Protein AF-A0A382LDK6-F1 (afdb_monomer)

Solvent-accessible surface area (backbone atoms only — not comparable to full-atom values): 6174 Å² total; per-residue (Å²): 131,60,71,66,61,53,52,50,48,32,65,73,71,43,53,68,68,54,30,33,56,50,32,61,74,46,21,74,63,80,51,66,72,59,52,54,51,39,50,59,29,35,58,43,93,46,68,67,40,20,51,33,23,48,50,20,62,47,66,29,81,60,94,53,59,68,63,40,54,58,35,52,73,45,89,47,60,46,28,20,19,50,30,38,40,37,38,60,76,63,62,47,68,89,41,51,75,66,31,60,58,30,60,72,44,90,46,68,68,27,30,75,36,78

pLDDT: mean 97.12, std 4.39, range [59.34, 98.88]

Nearest PDB structures (foldseek):
  7p0h-assembly2_B  TM=6.302E-01  e=1.809E-03  synthetic construct
  3ltj-assembly1_A  TM=6.045E-01  e=1.554E-03  synthetic construct
  6g4j-assembly1_B  TM=6.380E-01  e=2.107E-03  synthetic construct
  8aw4-assembly1_B  TM=6.216E-01  e=3.325E-03  synthetic construct
  4jw3-assembly2_D  TM=6.944E-01  e=8.718E-03  synthetic construct

Sequence (114 aa):
MNKTVRIHQILDSGSNKDKISILESLNQSNNQETINKIISKLDDSEIQVRGEAFSSLFLNKNDISEFLIDALSSKSKNIKGFSALVLANRGDSNAISAIEL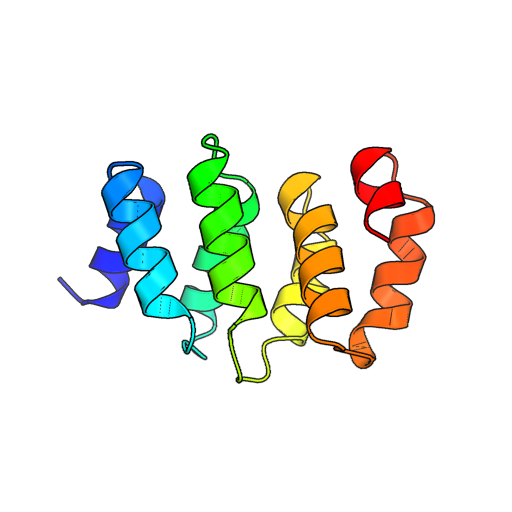LTKDSSGMVRSCA

Organism: NCBI:txid408172

Structure (mmCIF, N/CA/C/O backbone):
data_AF-A0A382LDK6-F1
#
_entry.id   AF-A0A382LDK6-F1
#
loop_
_atom_site.group_PDB
_atom_site.id
_atom_site.type_symbol
_atom_site.label_atom_id
_atom_site.label_alt_id
_atom_site.label_comp_id
_atom_site.label_asym_id
_atom_site.label_entity_id
_atom_site.label_seq_id
_atom_site.pdbx_PDB_ins_code
_atom_site.Cartn_x
_atom_site.Cartn_y
_atom_site.Cartn_z
_atom_site.occupancy
_atom_site.B_iso_or_equiv
_atom_site.auth_seq_id
_atom_site.auth_comp_id
_atom_site.auth_asym_id
_atom_site.auth_atom_id
_atom_site.pdbx_PDB_model_num
ATOM 1 N N . MET A 1 1 ? -22.741 5.679 15.350 1.00 59.34 1 MET A N 1
ATOM 2 C CA . MET A 1 1 ? -21.596 5.909 14.440 1.00 59.34 1 MET A CA 1
ATOM 3 C C . MET A 1 1 ? -21.246 4.586 13.777 1.00 59.34 1 MET A C 1
ATOM 5 O O . MET A 1 1 ? -21.127 3.603 14.500 1.00 59.34 1 MET A O 1
ATOM 9 N N . ASN A 1 2 ? -21.171 4.522 12.443 1.00 83.50 2 ASN A N 1
ATOM 10 C CA . ASN A 1 2 ? -20.842 3.274 11.740 1.00 83.50 2 ASN A CA 1
ATOM 11 C C . ASN A 1 2 ? -19.404 2.838 12.097 1.00 83.50 2 ASN A C 1
ATOM 13 O O . ASN A 1 2 ? -18.525 3.684 12.272 1.00 83.50 2 ASN A O 1
ATOM 17 N N . LYS A 1 3 ? -19.174 1.527 12.230 1.00 84.25 3 LYS A N 1
ATOM 18 C CA . LYS A 1 3 ? -17.887 0.914 12.585 1.00 84.25 3 LYS A CA 1
ATOM 19 C C . LYS A 1 3 ? -16.744 1.424 11.696 1.00 84.25 3 LYS A C 1
ATOM 21 O O . LYS A 1 3 ? -15.693 1.769 12.226 1.00 84.25 3 LYS A O 1
ATOM 26 N N .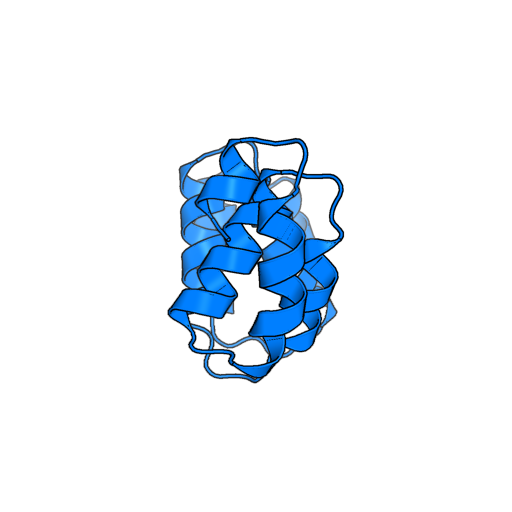 THR A 1 4 ? -16.975 1.567 10.390 1.00 86.19 4 THR A N 1
ATOM 27 C CA . THR A 1 4 ? -15.987 2.095 9.429 1.00 86.19 4 THR A CA 1
ATOM 28 C C . THR A 1 4 ? -15.583 3.537 9.738 1.00 86.19 4 THR A C 1
ATOM 30 O O . THR A 1 4 ? -14.397 3.847 9.797 1.00 86.19 4 THR A O 1
ATOM 33 N N . VAL A 1 5 ? -16.553 4.404 10.048 1.00 90.25 5 VAL A N 1
ATOM 34 C CA . VAL A 1 5 ? -16.291 5.808 10.419 1.00 90.25 5 VAL A CA 1
ATOM 35 C C . VAL A 1 5 ? -15.410 5.882 11.666 1.00 90.25 5 VAL A C 1
ATOM 37 O O . VAL A 1 5 ? -14.474 6.674 11.717 1.00 90.25 5 VAL A O 1
ATOM 40 N N . ARG A 1 6 ? -15.662 5.015 12.654 1.00 93.12 6 ARG A N 1
ATOM 41 C CA . ARG A 1 6 ? -14.838 4.940 13.868 1.00 93.12 6 ARG A CA 1
ATOM 42 C C . ARG A 1 6 ? -13.411 4.481 13.575 1.00 93.12 6 ARG A C 1
ATOM 44 O O . ARG A 1 6 ? -12.477 5.063 14.112 1.00 93.12 6 ARG A O 1
ATOM 51 N N . ILE A 1 7 ? -13.245 3.460 12.734 1.00 94.06 7 ILE A N 1
ATOM 52 C CA . ILE A 1 7 ? -11.926 2.970 12.306 1.00 94.06 7 ILE A CA 1
ATOM 53 C C . ILE A 1 7 ? -11.135 4.103 11.647 1.00 94.06 7 ILE A C 1
ATOM 55 O O . ILE A 1 7 ? -9.993 4.357 12.017 1.00 94.06 7 ILE A O 1
ATOM 59 N N . HIS A 1 8 ? -11.766 4.832 10.727 1.00 95.38 8 HIS A N 1
ATOM 60 C CA . HIS A 1 8 ? -11.128 5.929 10.006 1.00 95.38 8 HIS A CA 1
ATOM 61 C C . HIS A 1 8 ? -10.698 7.058 10.938 1.00 95.38 8 HIS A C 1
ATOM 63 O O . HIS A 1 8 ? -9.560 7.510 10.855 1.00 95.38 8 HIS A O 1
ATOM 69 N N . GLN A 1 9 ? -11.570 7.449 11.869 1.00 96.12 9 GLN A N 1
ATOM 70 C CA . GLN A 1 9 ? -11.245 8.450 12.882 1.00 96.12 9 GLN A CA 1
ATOM 71 C C . GLN A 1 9 ? -10.054 8.029 13.749 1.00 96.12 9 GLN A C 1
ATOM 73 O O . GLN A 1 9 ? -9.167 8.842 13.986 1.00 96.12 9 GLN A O 1
ATOM 78 N N . ILE A 1 10 ? -9.986 6.764 14.182 1.00 97.31 10 ILE A N 1
ATOM 79 C CA . ILE A 1 10 ? -8.840 6.273 14.962 1.00 97.31 10 ILE A CA 1
ATOM 80 C C . ILE A 1 10 ? -7.552 6.330 14.130 1.00 97.31 10 ILE A C 1
ATOM 82 O O . ILE A 1 10 ? -6.527 6.788 14.628 1.00 97.31 10 ILE A O 1
ATOM 86 N N . LEU A 1 11 ? -7.598 5.927 12.858 1.00 97.44 11 LEU A N 1
ATOM 87 C CA . LEU A 1 11 ? -6.433 5.994 11.970 1.00 97.44 11 LEU A CA 1
ATOM 88 C C . LEU A 1 11 ? -5.976 7.436 11.681 1.00 97.44 11 LEU A C 1
ATOM 90 O O . LEU A 1 11 ? -4.794 7.666 11.411 1.00 97.44 11 LEU A O 1
ATOM 94 N N . ASP A 1 12 ? -6.875 8.415 11.761 1.00 96.62 12 ASP A N 1
ATOM 95 C CA . ASP A 1 12 ? -6.549 9.827 11.554 1.00 96.62 12 ASP A CA 1
ATOM 96 C C . ASP A 1 12 ? -5.987 10.503 12.801 1.00 96.62 12 ASP A C 1
ATOM 98 O O . ASP A 1 12 ? -4.938 11.144 12.727 1.00 96.62 12 ASP A O 1
ATOM 102 N N . SER A 1 13 ? -6.661 10.352 13.940 1.00 96.12 13 SER A N 1
ATOM 103 C CA . SER A 1 13 ? -6.404 11.166 15.133 1.00 96.12 13 SER A CA 1
ATOM 104 C C . SER A 1 13 ? -6.292 10.376 16.437 1.00 96.12 13 SER A C 1
ATOM 106 O O . SER A 1 13 ? -6.106 10.977 17.495 1.00 96.12 13 SER A O 1
ATOM 108 N N . GLY A 1 14 ? -6.383 9.045 16.388 1.00 96.94 14 GLY A N 1
ATOM 109 C CA . GLY A 1 14 ? -6.139 8.187 17.545 1.00 96.94 14 GLY A CA 1
ATOM 110 C C . GLY A 1 14 ? -4.679 8.215 18.001 1.00 96.94 14 GLY A C 1
ATOM 111 O O . GLY A 1 14 ? -3.788 8.684 17.285 1.00 96.94 14 GLY A O 1
ATOM 112 N N . SER A 1 15 ? -4.420 7.680 19.196 1.00 98.31 15 SER A N 1
ATOM 113 C CA . SER A 1 15 ? -3.044 7.512 19.670 1.00 98.31 15 SER A CA 1
ATOM 114 C C . SER A 1 15 ? -2.276 6.539 18.771 1.00 98.31 15 SER A C 1
ATOM 116 O O . SER A 1 15 ? -2.873 5.690 18.110 1.00 98.31 15 SER A O 1
ATOM 118 N N . ASN A 1 16 ? -0.943 6.596 18.781 1.00 98.50 16 ASN A N 1
ATOM 119 C CA . ASN A 1 16 ? -0.117 5.663 17.999 1.00 98.50 16 ASN A CA 1
ATOM 120 C C . ASN A 1 16 ? -0.450 4.203 18.325 1.00 98.50 16 ASN A C 1
ATOM 122 O O . ASN A 1 16 ? -0.526 3.369 17.429 1.00 98.50 16 ASN A O 1
ATOM 126 N N . LYS A 1 17 ? -0.724 3.918 19.603 1.00 98.44 17 LYS A N 1
ATOM 127 C CA . LYS A 1 17 ? -1.136 2.594 20.070 1.00 98.44 17 LYS A CA 1
ATOM 128 C C . LYS A 1 17 ? -2.486 2.176 19.482 1.00 98.44 17 LYS A C 1
ATOM 130 O O . LYS A 1 17 ? -2.622 1.040 19.039 1.00 98.44 17 LYS A O 1
ATOM 135 N N . ASP A 1 18 ? -3.458 3.087 19.445 1.00 98.38 18 ASP A N 1
ATOM 136 C CA . ASP A 1 18 ? -4.774 2.800 18.864 1.00 98.38 18 ASP A CA 1
ATOM 137 C C . ASP A 1 18 ? -4.677 2.594 17.351 1.00 98.38 18 ASP A C 1
ATOM 139 O O . ASP A 1 18 ? -5.276 1.661 16.822 1.00 98.38 18 ASP A O 1
ATOM 143 N N . LYS A 1 19 ? -3.883 3.420 16.656 1.00 98.69 19 LYS A N 1
ATOM 144 C CA . LYS A 1 19 ? -3.620 3.262 15.220 1.00 98.69 19 LYS A CA 1
ATOM 145 C C . LYS A 1 19 ? -3.028 1.886 14.919 1.00 98.69 19 LYS A C 1
ATOM 147 O O . LYS A 1 19 ? -3.551 1.197 14.052 1.00 98.69 19 LYS A O 1
ATOM 152 N N . ILE A 1 20 ? -1.986 1.483 15.651 1.00 98.75 20 ILE A N 1
ATOM 153 C CA . ILE A 1 20 ? -1.327 0.175 15.496 1.00 98.75 20 ILE A CA 1
ATOM 154 C C . ILE A 1 20 ? -2.331 -0.958 15.730 1.00 98.75 20 ILE A C 1
ATOM 156 O O . ILE A 1 20 ? -2.502 -1.805 14.862 1.00 98.75 20 ILE A O 1
ATOM 160 N N . SER A 1 21 ? -3.072 -0.926 16.842 1.00 98.31 21 SER A N 1
ATOM 161 C CA . SER A 1 21 ? -4.065 -1.964 17.151 1.00 98.31 21 SER A CA 1
ATOM 162 C C . SER A 1 21 ? -5.159 -2.075 16.082 1.00 98.31 21 SER A C 1
ATOM 164 O O . SER A 1 21 ? -5.588 -3.177 15.735 1.00 98.31 21 SER A O 1
ATOM 166 N N . ILE A 1 22 ? -5.606 -0.945 15.525 1.00 98.00 22 ILE A N 1
ATOM 167 C CA . ILE A 1 22 ? -6.560 -0.957 14.417 1.00 98.00 22 ILE A CA 1
ATOM 168 C C . ILE A 1 22 ? -5.921 -1.549 13.160 1.00 98.00 22 ILE A C 1
ATOM 170 O O . ILE A 1 22 ? -6.524 -2.439 12.569 1.00 98.00 22 ILE A O 1
ATOM 174 N N . LEU A 1 23 ? -4.727 -1.110 12.760 1.00 98.56 23 LEU A N 1
ATOM 175 C CA . LEU A 1 23 ? -4.042 -1.613 11.563 1.00 98.56 23 LEU A CA 1
ATOM 176 C C . LEU A 1 23 ? -3.810 -3.129 11.619 1.00 98.56 23 LEU A C 1
ATOM 178 O O . LEU A 1 23 ? -4.110 -3.816 10.638 1.00 98.56 23 LEU A O 1
ATOM 182 N N . GLU A 1 24 ? -3.386 -3.648 12.772 1.00 97.88 24 GLU A N 1
ATOM 183 C CA . GLU A 1 24 ? -3.203 -5.083 13.019 1.00 97.88 24 GLU A CA 1
ATOM 184 C C . GLU A 1 24 ? -4.502 -5.860 12.735 1.00 97.88 24 GLU A C 1
ATOM 186 O O . GLU A 1 24 ? -4.497 -6.880 12.043 1.00 97.88 24 GLU A O 1
ATOM 191 N N . SER A 1 25 ? -5.647 -5.333 13.186 1.00 97.12 25 SER A N 1
ATOM 192 C CA . SER A 1 25 ? -6.963 -5.964 13.006 1.00 97.12 25 SER A CA 1
ATOM 193 C C . SER A 1 25 ? -7.510 -5.922 11.571 1.00 97.12 25 SER A C 1
ATOM 195 O O . SER A 1 25 ? -8.448 -6.653 11.249 1.00 97.12 25 SER A O 1
ATOM 197 N N . LEU A 1 26 ? -6.956 -5.066 10.705 1.00 96.69 26 LEU A N 1
ATOM 198 C CA . LEU A 1 26 ? -7.445 -4.848 9.338 1.00 96.69 26 LEU A CA 1
ATOM 199 C C . LEU A 1 26 ? -6.699 -5.670 8.281 1.00 96.69 26 LEU A C 1
ATOM 201 O O . LEU A 1 26 ? -6.988 -5.526 7.091 1.00 96.69 26 LEU A O 1
ATOM 205 N N . ASN A 1 27 ? -5.793 -6.558 8.697 1.00 95.25 27 ASN A N 1
ATOM 206 C CA . ASN A 1 27 ? -4.919 -7.287 7.782 1.00 95.25 27 ASN A CA 1
ATOM 207 C C . ASN A 1 27 ? -5.654 -8.221 6.803 1.00 95.25 27 ASN A C 1
ATOM 209 O O . ASN A 1 27 ? -5.042 -8.640 5.842 1.00 95.25 27 ASN A O 1
ATOM 213 N N . GLN A 1 28 ? -6.948 -8.521 6.974 1.00 96.81 28 GLN A N 1
ATOM 214 C CA . GLN A 1 28 ? -7.751 -9.276 5.990 1.00 96.81 28 GLN A CA 1
ATOM 215 C C . GLN A 1 28 ? -8.874 -8.452 5.341 1.00 96.81 28 GLN A C 1
ATOM 217 O O . GLN A 1 28 ? -9.806 -9.018 4.770 1.00 96.81 28 GLN A O 1
ATOM 222 N N . SER A 1 29 ? -8.832 -7.120 5.428 1.00 94.75 29 SER A N 1
ATOM 223 C CA . SER A 1 29 ? -9.829 -6.285 4.751 1.00 94.75 29 SER A CA 1
ATOM 224 C C . SER A 1 29 ? -9.723 -6.424 3.229 1.00 94.75 29 SER A C 1
ATOM 226 O O . SER A 1 29 ? -8.626 -6.467 2.685 1.00 94.75 29 SER A O 1
ATOM 228 N N . ASN A 1 30 ? -10.856 -6.440 2.533 1.00 92.94 30 ASN A N 1
ATOM 229 C CA . ASN A 1 30 ? -10.939 -6.283 1.075 1.00 92.94 30 ASN A CA 1
ATOM 230 C C . ASN A 1 30 ? -11.750 -5.037 0.677 1.00 92.94 30 ASN A C 1
ATOM 232 O O . ASN A 1 30 ? -12.030 -4.806 -0.496 1.00 92.94 30 ASN A O 1
ATOM 236 N N . ASN A 1 31 ? -12.167 -4.236 1.660 1.00 94.56 31 ASN A N 1
ATOM 237 C CA . ASN A 1 31 ? -12.934 -3.029 1.414 1.00 94.56 31 ASN A CA 1
ATOM 238 C C . ASN A 1 31 ? -12.004 -1.923 0.904 1.00 94.56 31 ASN A C 1
ATOM 240 O O . ASN A 1 31 ? -11.077 -1.525 1.609 1.00 94.56 31 ASN A O 1
ATOM 244 N N . GLN A 1 32 ? -12.304 -1.391 -0.281 1.00 94.44 32 GLN A N 1
ATOM 245 C CA . GLN A 1 32 ? -11.451 -0.418 -0.963 1.00 94.44 32 GLN A CA 1
ATOM 246 C C . GLN A 1 32 ? -11.142 0.826 -0.119 1.00 94.44 32 GLN A C 1
ATOM 248 O O . GLN A 1 32 ? -9.999 1.261 -0.003 1.00 94.44 32 GLN A O 1
ATOM 253 N N . GLU A 1 33 ? -12.160 1.390 0.530 1.00 95.81 33 GLU A N 1
ATOM 254 C CA . GLU A 1 33 ? -11.994 2.561 1.392 1.00 95.81 33 GLU A CA 1
ATOM 255 C C . GLU A 1 33 ? -11.054 2.261 2.578 1.00 95.81 33 GLU A C 1
ATOM 257 O O . GLU A 1 33 ? -10.180 3.066 2.906 1.00 95.81 33 GLU A O 1
ATOM 262 N N . THR A 1 34 ? -11.172 1.070 3.166 1.00 96.44 34 THR A N 1
ATOM 263 C CA . THR A 1 34 ? -10.302 0.613 4.255 1.00 96.44 34 THR A CA 1
ATOM 264 C C . THR A 1 34 ? -8.870 0.378 3.774 1.00 96.44 34 THR A C 1
ATOM 266 O O . THR A 1 34 ? -7.938 0.814 4.444 1.00 96.44 34 THR A O 1
ATOM 269 N N . ILE A 1 35 ? -8.671 -0.263 2.616 1.00 98.31 35 ILE A N 1
ATOM 270 C CA . ILE A 1 35 ? -7.329 -0.482 2.053 1.00 98.31 35 ILE A CA 1
ATOM 271 C C . ILE A 1 35 ? -6.638 0.850 1.769 1.00 98.31 35 ILE A C 1
ATOM 273 O O . ILE A 1 35 ? -5.521 1.065 2.235 1.00 98.31 35 ILE A O 1
ATOM 277 N N . ASN A 1 36 ? -7.326 1.792 1.121 1.00 97.94 36 ASN A N 1
ATOM 278 C CA . ASN A 1 36 ? -6.793 3.135 0.887 1.00 97.94 36 ASN A CA 1
ATOM 279 C C . ASN A 1 36 ? -6.438 3.851 2.193 1.00 97.94 36 ASN A C 1
ATOM 281 O O . ASN A 1 36 ? -5.444 4.581 2.267 1.00 97.94 36 ASN A O 1
ATOM 285 N N . LYS A 1 37 ? -7.210 3.615 3.260 1.00 98.12 37 LYS A N 1
ATOM 286 C CA . LYS A 1 37 ? -6.894 4.160 4.576 1.00 98.12 37 LYS A CA 1
AT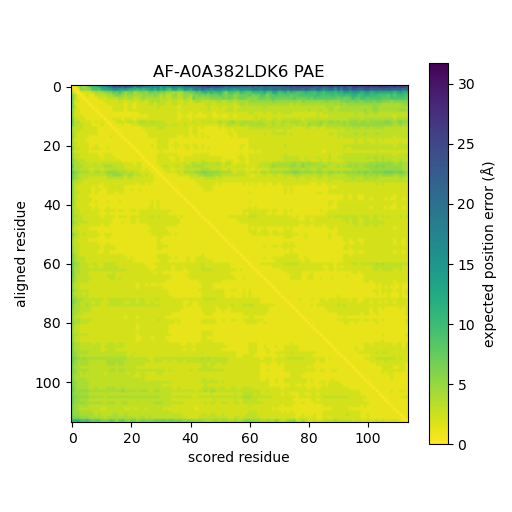OM 287 C C . LYS A 1 37 ? -5.620 3.555 5.158 1.00 98.12 37 LYS A C 1
ATOM 289 O O . LYS A 1 37 ? -4.788 4.315 5.648 1.00 98.12 37 LYS A O 1
ATOM 294 N N . ILE A 1 38 ? -5.425 2.241 5.059 1.00 98.69 38 ILE A N 1
ATOM 295 C CA . ILE A 1 38 ? -4.181 1.573 5.475 1.00 98.69 38 ILE A CA 1
ATOM 296 C C . ILE A 1 38 ? -2.995 2.102 4.650 1.00 98.69 38 ILE A C 1
ATOM 298 O O . ILE A 1 38 ? -1.987 2.499 5.228 1.00 98.69 38 ILE A O 1
ATOM 302 N N . ILE A 1 39 ? -3.139 2.221 3.325 1.00 98.81 39 ILE A N 1
ATOM 303 C CA . ILE A 1 39 ? -2.113 2.789 2.430 1.00 98.81 39 ILE A CA 1
ATOM 304 C C . ILE A 1 39 ? -1.727 4.207 2.868 1.00 98.81 39 ILE A C 1
ATOM 306 O O . ILE A 1 39 ? -0.543 4.532 2.933 1.00 98.81 39 ILE A O 1
ATOM 310 N N . SER A 1 40 ? -2.692 5.047 3.258 1.00 98.56 40 SER A N 1
ATOM 311 C CA . SER A 1 40 ? -2.394 6.401 3.753 1.00 98.56 40 SER A CA 1
ATOM 312 C C . SER A 1 40 ? -1.515 6.412 5.013 1.00 98.56 40 SER A C 1
ATOM 314 O O . SER A 1 40 ? -0.782 7.370 5.252 1.00 98.56 40 SER A O 1
ATOM 316 N N . LYS A 1 41 ? -1.554 5.344 5.822 1.00 98.75 41 LYS A N 1
ATOM 317 C CA . LYS A 1 41 ? -0.743 5.201 7.040 1.00 98.75 41 LYS A CA 1
ATOM 318 C C . LYS A 1 41 ? 0.699 4.786 6.765 1.00 98.75 41 LYS A C 1
ATOM 320 O O . LYS A 1 41 ? 1.529 4.924 7.659 1.00 98.75 41 LYS A O 1
ATOM 325 N N . LEU A 1 42 ? 1.040 4.416 5.528 1.00 98.81 42 LEU A N 1
ATOM 326 C CA . LEU A 1 42 ? 2.437 4.302 5.096 1.00 98.81 42 LEU A CA 1
ATOM 327 C C . LEU A 1 42 ? 3.180 5.647 5.164 1.00 98.81 42 LEU A C 1
ATOM 329 O O . LEU A 1 42 ? 4.407 5.648 5.163 1.00 98.81 42 LEU A O 1
ATOM 333 N N . ASP A 1 43 ? 2.468 6.777 5.262 1.00 98.69 43 ASP A N 1
ATOM 334 C CA . ASP A 1 43 ? 3.040 8.117 5.470 1.00 98.69 43 ASP A CA 1
ATOM 335 C C . ASP A 1 43 ? 2.725 8.722 6.840 1.00 98.69 43 ASP A C 1
ATOM 337 O O . ASP A 1 43 ? 2.816 9.935 7.026 1.00 98.69 43 ASP A O 1
ATOM 341 N N . ASP A 1 44 ? 2.314 7.906 7.813 1.00 98.75 44 ASP A N 1
ATOM 342 C CA . ASP A 1 44 ? 2.094 8.415 9.164 1.00 98.75 44 ASP A CA 1
ATOM 343 C C . ASP A 1 44 ? 3.409 8.972 9.743 1.00 98.75 44 ASP A C 1
ATOM 345 O O . ASP A 1 44 ? 4.500 8.474 9.435 1.00 98.75 44 ASP A O 1
ATOM 349 N N . SER A 1 45 ? 3.331 10.014 10.578 1.00 97.75 45 SER A N 1
ATOM 350 C CA . SER A 1 45 ? 4.520 10.650 11.164 1.00 97.75 45 SER A CA 1
ATOM 351 C C . SER A 1 45 ? 5.338 9.660 11.994 1.00 97.75 45 SER A C 1
ATOM 353 O O . SER A 1 45 ? 6.567 9.745 12.048 1.00 97.75 45 SER A O 1
ATOM 355 N N . GLU A 1 46 ? 4.669 8.660 12.561 1.00 98.50 46 GLU A N 1
ATOM 356 C CA . GLU A 1 46 ? 5.254 7.706 13.487 1.00 98.50 46 GLU A CA 1
ATOM 357 C C . GLU A 1 46 ? 5.731 6.439 12.794 1.00 98.50 46 GLU A C 1
ATOM 359 O O . GLU A 1 46 ? 4.973 5.725 12.137 1.00 98.50 46 GLU A O 1
ATOM 364 N N . ILE A 1 47 ? 7.015 6.123 12.976 1.00 98.25 47 ILE A N 1
ATOM 365 C CA . ILE A 1 47 ? 7.663 5.007 12.277 1.00 98.25 47 ILE A CA 1
ATOM 366 C C . ILE A 1 47 ? 7.016 3.654 12.579 1.00 98.25 47 ILE A C 1
ATOM 368 O O . ILE A 1 47 ? 6.897 2.824 11.683 1.00 98.25 47 ILE A O 1
ATOM 372 N N . GLN A 1 48 ? 6.547 3.457 13.813 1.00 98.50 48 GLN A N 1
ATOM 373 C CA . GLN A 1 48 ? 5.860 2.230 14.219 1.00 98.50 48 GLN A CA 1
ATOM 374 C C . GLN A 1 48 ? 4.503 2.084 13.522 1.00 98.50 48 GLN A C 1
ATOM 376 O O . GLN A 1 48 ? 4.148 0.986 13.109 1.00 98.50 48 GLN A O 1
ATOM 381 N N . VAL A 1 49 ? 3.776 3.189 13.318 1.00 98.88 49 VAL A N 1
ATOM 382 C CA . VAL A 1 49 ? 2.494 3.177 12.597 1.00 98.88 49 VAL A CA 1
ATOM 383 C C . VAL A 1 49 ? 2.717 2.851 11.120 1.00 98.88 49 VAL A C 1
ATOM 385 O O . VAL A 1 49 ? 1.977 2.046 10.559 1.00 98.88 49 VAL A O 1
ATOM 388 N N . ARG A 1 50 ? 3.770 3.404 10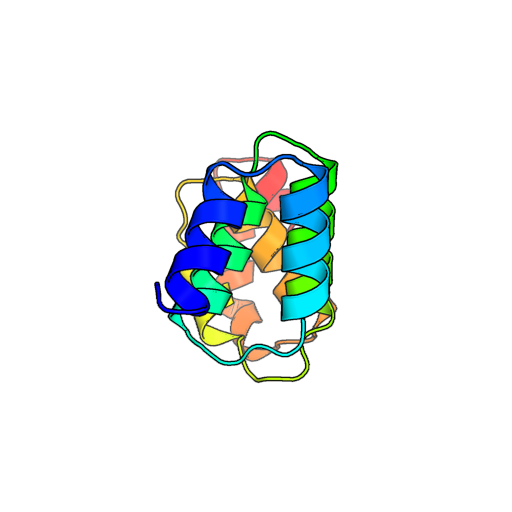.501 1.00 98.81 50 ARG A N 1
ATOM 389 C CA . ARG A 1 50 ? 4.150 3.044 9.124 1.00 98.81 50 ARG A CA 1
ATOM 390 C C . ARG A 1 50 ? 4.490 1.559 8.996 1.00 98.81 50 ARG A C 1
ATOM 392 O O . ARG A 1 50 ? 4.049 0.917 8.048 1.00 98.81 50 ARG A O 1
ATOM 399 N N . GLY A 1 51 ? 5.253 1.025 9.953 1.00 98.75 51 GLY A N 1
ATOM 400 C CA . GLY A 1 51 ? 5.605 -0.395 10.005 1.00 98.7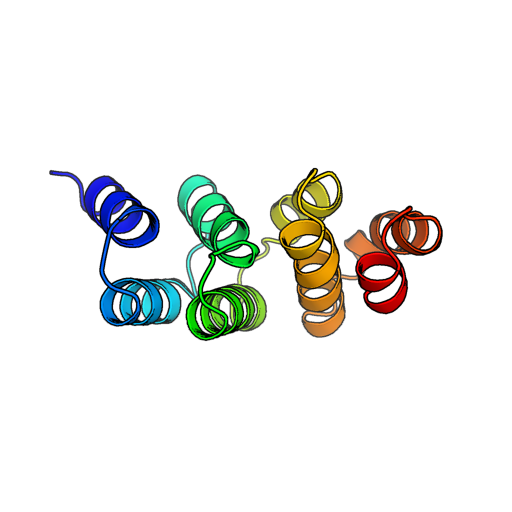5 51 GLY A CA 1
ATOM 401 C C . GLY A 1 51 ? 4.376 -1.294 10.113 1.00 98.75 51 GLY A C 1
ATOM 402 O O . GLY A 1 51 ? 4.261 -2.259 9.365 1.00 98.75 51 GLY A O 1
ATOM 403 N N . GLU A 1 52 ? 3.416 -0.940 10.967 1.00 98.81 52 GLU A N 1
ATOM 404 C CA . GLU A 1 52 ? 2.182 -1.717 11.099 1.00 98.81 52 GLU A CA 1
ATOM 405 C C . GLU A 1 52 ? 1.291 -1.616 9.852 1.00 98.81 52 GLU A C 1
ATOM 407 O O . GLU A 1 52 ? 0.705 -2.606 9.420 1.00 98.81 52 GLU A O 1
ATOM 412 N N . ALA A 1 53 ? 1.225 -0.444 9.213 1.00 98.88 53 ALA A N 1
ATOM 413 C CA . ALA A 1 53 ? 0.505 -0.285 7.952 1.00 98.88 53 ALA A CA 1
ATOM 414 C C . ALA A 1 53 ? 1.101 -1.172 6.849 1.00 98.88 53 ALA A C 1
ATOM 416 O O . ALA A 1 53 ? 0.360 -1.840 6.127 1.00 98.88 53 ALA A O 1
ATOM 417 N N . PHE A 1 54 ? 2.434 -1.234 6.765 1.00 98.88 54 PHE A N 1
ATOM 418 C CA . PHE A 1 54 ? 3.136 -2.155 5.875 1.00 98.88 54 PHE A CA 1
ATOM 419 C C . PHE A 1 54 ? 2.782 -3.614 6.190 1.00 98.88 54 PHE A C 1
ATOM 421 O O . PHE A 1 54 ? 2.360 -4.340 5.291 1.00 98.88 54 PHE A O 1
ATOM 428 N N . SER A 1 55 ? 2.901 -4.033 7.455 1.00 98.75 55 SER A N 1
ATOM 429 C CA . SER A 1 55 ? 2.580 -5.398 7.895 1.00 98.75 55 SER A CA 1
ATOM 430 C C . SER A 1 55 ? 1.143 -5.786 7.553 1.00 98.75 55 SER A C 1
ATOM 432 O O . SER A 1 55 ? 0.911 -6.866 7.015 1.00 98.75 55 SER A O 1
ATOM 434 N N . SER A 1 56 ? 0.184 -4.889 7.793 1.00 98.69 56 SER A N 1
ATOM 435 C CA . SER A 1 56 ? -1.233 -5.110 7.495 1.00 98.69 56 SER A CA 1
ATOM 436 C C . SER A 1 56 ? -1.476 -5.366 6.002 1.00 98.69 56 SER A C 1
ATOM 438 O O . SER A 1 56 ? -2.175 -6.315 5.649 1.00 98.69 56 SER A O 1
ATOM 440 N N . LEU A 1 57 ? -0.847 -4.588 5.110 1.00 98.81 57 LEU A N 1
ATOM 441 C CA . LEU A 1 57 ? -0.956 -4.775 3.653 1.00 98.81 57 LEU A CA 1
ATOM 442 C C . LEU A 1 57 ? -0.213 -6.027 3.162 1.00 98.81 57 LEU A C 1
ATOM 444 O O . LEU A 1 57 ? -0.711 -6.753 2.300 1.00 98.81 57 LEU A O 1
ATOM 448 N N . PHE A 1 58 ? 0.971 -6.301 3.709 1.00 98.75 58 PHE A N 1
ATOM 449 C CA . PHE A 1 58 ? 1.778 -7.469 3.353 1.00 98.75 58 PHE A CA 1
ATOM 450 C C . PHE A 1 58 ? 1.100 -8.789 3.755 1.00 98.75 58 PHE A C 1
ATOM 452 O O . PHE A 1 58 ? 1.070 -9.741 2.975 1.00 98.75 58 PHE A O 1
ATOM 459 N N . LEU A 1 59 ? 0.518 -8.848 4.955 1.00 98.44 59 LEU A N 1
ATOM 460 C CA . LEU A 1 59 ? -0.147 -10.046 5.478 1.00 98.44 59 LEU A CA 1
ATOM 461 C C . LEU A 1 59 ? -1.533 -10.292 4.863 1.00 98.44 59 LEU A C 1
ATOM 463 O O . LEU A 1 59 ? -2.084 -11.388 5.018 1.00 98.44 59 LEU A O 1
ATOM 467 N N . ASN A 1 60 ? -2.084 -9.312 4.147 1.00 98.50 60 ASN A N 1
ATOM 468 C CA . ASN A 1 60 ? -3.387 -9.420 3.510 1.00 98.50 60 ASN A CA 1
ATOM 469 C C . ASN A 1 60 ? -3.410 -10.493 2.424 1.00 98.50 60 ASN A C 1
ATOM 471 O O . ASN A 1 60 ? -2.549 -10.523 1.554 1.00 98.50 60 ASN A O 1
ATOM 475 N N . LYS A 1 61 ? -4.374 -11.415 2.473 1.00 97.38 61 LYS A N 1
ATOM 47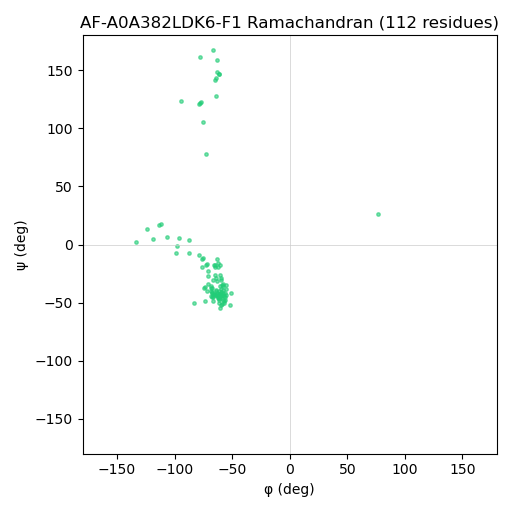6 C CA . LYS A 1 61 ? -4.466 -12.515 1.499 1.00 97.38 61 LYS A CA 1
ATOM 477 C C . LYS A 1 61 ? -5.464 -12.256 0.375 1.00 97.38 61 LYS A C 1
ATOM 479 O O . LYS A 1 61 ? -5.585 -13.088 -0.517 1.00 97.38 61 LYS A O 1
ATOM 484 N N . ASN A 1 62 ? -6.146 -11.114 0.395 1.00 98.19 62 ASN A N 1
ATOM 485 C CA . ASN A 1 62 ? -7.004 -10.685 -0.701 1.00 98.19 62 ASN A CA 1
ATOM 486 C C . ASN A 1 62 ? -6.173 -10.115 -1.859 1.00 98.19 62 ASN A C 1
ATOM 488 O O . ASN A 1 62 ? -5.021 -9.696 -1.676 1.00 98.19 62 ASN A O 1
ATOM 492 N N . ASP A 1 63 ? -6.793 -10.053 -3.036 1.00 97.25 63 ASP A N 1
ATOM 493 C CA . ASP A 1 63 ? -6.268 -9.275 -4.151 1.00 97.25 63 ASP A CA 1
ATOM 494 C C . ASP A 1 63 ? -6.522 -7.786 -3.896 1.00 97.25 63 ASP A C 1
ATOM 496 O O . ASP A 1 63 ? -7.652 -7.301 -3.945 1.00 97.25 63 ASP A O 1
ATOM 500 N N . ILE A 1 64 ? -5.448 -7.089 -3.538 1.00 98.31 64 ILE A N 1
ATOM 501 C CA . ILE A 1 64 ? -5.408 -5.640 -3.306 1.00 98.31 64 ILE A CA 1
ATOM 502 C C . ILE A 1 64 ? -4.351 -4.976 -4.198 1.00 98.31 64 ILE A C 1
ATOM 504 O O . ILE A 1 64 ? -3.956 -3.835 -3.953 1.00 98.31 64 ILE A O 1
ATOM 508 N N . SER A 1 65 ? -3.853 -5.714 -5.195 1.00 98.38 65 SER A N 1
ATOM 509 C CA . SER A 1 65 ? -2.703 -5.322 -6.009 1.00 98.38 65 SER A CA 1
ATOM 510 C C . SER A 1 65 ? -2.980 -4.041 -6.801 1.00 98.38 65 SER A C 1
ATOM 512 O O . SER A 1 65 ? -2.150 -3.137 -6.792 1.00 98.38 65 SER A O 1
ATOM 514 N N . GLU A 1 66 ? -4.175 -3.895 -7.382 1.00 98.31 66 GLU A N 1
ATOM 515 C CA . GLU A 1 66 ? -4.580 -2.682 -8.111 1.00 98.31 66 GLU A CA 1
ATOM 516 C C . GLU A 1 66 ? -4.511 -1.423 -7.233 1.00 98.31 66 GLU A C 1
ATOM 518 O O . GLU A 1 66 ? -3.976 -0.397 -7.647 1.00 98.31 66 GLU A O 1
ATOM 523 N N . PHE A 1 67 ? -4.948 -1.513 -5.976 1.00 98.44 67 PHE A N 1
ATOM 524 C CA . PHE A 1 67 ? -4.941 -0.377 -5.048 1.00 98.44 67 PHE A CA 1
ATOM 525 C C . PHE A 1 67 ? -3.520 0.046 -4.662 1.00 98.44 67 PHE A C 1
ATOM 527 O O . PHE A 1 67 ? -3.227 1.231 -4.495 1.00 98.44 67 PHE A O 1
ATOM 534 N N . LEU A 1 68 ? -2.618 -0.927 -4.535 1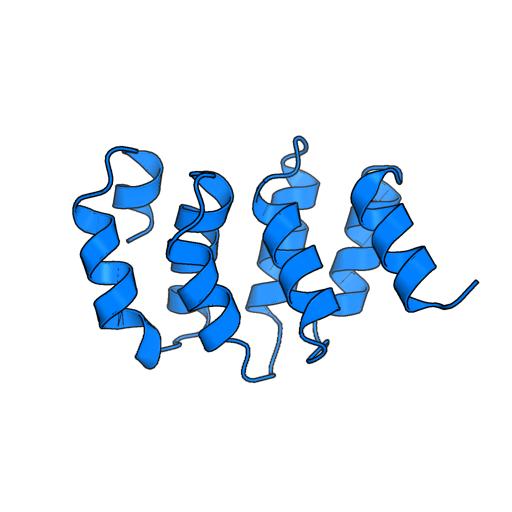.00 98.69 68 LEU A N 1
ATOM 535 C CA . LEU A 1 68 ? -1.203 -0.683 -4.277 1.00 98.69 68 LEU A CA 1
ATOM 536 C C . LEU A 1 68 ? -0.483 -0.138 -5.520 1.00 98.69 68 LEU A C 1
ATOM 538 O O . LEU A 1 68 ? 0.383 0.725 -5.378 1.00 98.69 68 LEU A O 1
ATOM 542 N N . ILE A 1 69 ? -0.847 -0.597 -6.723 1.00 98.81 69 ILE A N 1
ATOM 543 C CA . ILE A 1 69 ? -0.334 -0.072 -7.998 1.00 98.81 69 ILE A CA 1
ATOM 544 C C . ILE A 1 69 ? -0.734 1.398 -8.157 1.00 98.81 69 ILE A C 1
ATOM 546 O O . ILE A 1 69 ? 0.122 2.237 -8.445 1.00 98.81 69 ILE A O 1
ATOM 550 N N . ASP A 1 70 ? -1.992 1.742 -7.879 1.00 98.56 70 ASP A N 1
ATOM 551 C CA . ASP A 1 70 ? -2.462 3.131 -7.886 1.00 98.56 70 ASP A CA 1
ATOM 552 C C . ASP A 1 70 ? -1.656 4.004 -6.908 1.00 98.56 70 ASP A C 1
ATOM 554 O O . ASP A 1 70 ? -1.271 5.140 -7.219 1.00 98.56 70 ASP A O 1
ATOM 558 N N . ALA A 1 71 ? -1.317 3.458 -5.736 1.00 98.62 71 ALA A N 1
ATOM 559 C CA . ALA A 1 71 ? -0.530 4.149 -4.718 1.00 98.62 71 ALA A CA 1
ATOM 560 C C . ALA A 1 71 ? 0.911 4.481 -5.162 1.00 98.62 71 ALA A C 1
ATOM 562 O O . ALA A 1 71 ? 1.515 5.414 -4.616 1.00 98.62 71 ALA A O 1
ATOM 563 N N . LEU A 1 72 ? 1.451 3.813 -6.191 1.00 98.69 72 LEU A N 1
ATOM 564 C CA . LEU A 1 72 ? 2.759 4.142 -6.778 1.00 98.69 72 LEU A CA 1
ATOM 565 C C . LEU A 1 72 ? 2.769 5.520 -7.459 1.00 98.69 72 LEU A C 1
ATOM 567 O O . LEU A 1 72 ? 3.830 6.116 -7.636 1.00 98.69 72 LEU A O 1
ATOM 571 N N . SER A 1 73 ? 1.599 6.083 -7.770 1.00 97.81 73 SER A N 1
ATOM 572 C CA . SER A 1 73 ? 1.465 7.450 -8.295 1.00 97.81 73 SER A CA 1
ATOM 573 C C . SER A 1 73 ? 1.366 8.524 -7.200 1.00 97.81 73 SER A C 1
ATOM 575 O O . SER A 1 73 ? 1.197 9.709 -7.496 1.00 97.81 73 SER A O 1
ATOM 577 N N . SER A 1 74 ? 1.483 8.145 -5.921 1.00 98.31 74 SER A N 1
ATOM 578 C CA . SER A 1 74 ? 1.394 9.081 -4.798 1.00 98.31 74 SER A CA 1
ATOM 579 C C . SER A 1 74 ? 2.489 10.153 -4.828 1.00 98.31 74 SER A C 1
ATOM 581 O O . SER A 1 74 ? 3.640 9.912 -5.202 1.00 98.31 74 SER A O 1
ATOM 583 N N . LYS A 1 75 ? 2.153 11.356 -4.347 1.00 97.69 75 LYS A N 1
ATOM 584 C CA . LYS A 1 75 ? 3.139 12.421 -4.094 1.00 97.69 75 LYS A CA 1
ATOM 585 C C . LYS A 1 75 ? 4.031 12.111 -2.890 1.00 97.69 75 LYS A C 1
ATOM 587 O O . LYS A 1 75 ? 5.128 12.656 -2.790 1.00 97.69 75 LYS A O 1
ATOM 592 N N . SER A 1 76 ? 3.571 11.257 -1.977 1.00 98.56 76 SER A N 1
ATOM 593 C CA . SER A 1 76 ? 4.362 10.841 -0.826 1.00 98.56 76 SER A CA 1
ATOM 594 C C . SER A 1 76 ? 5.389 9.793 -1.236 1.00 98.56 76 SER A C 1
ATOM 596 O O . SER A 1 76 ? 5.041 8.708 -1.705 1.00 98.56 76 SER A O 1
ATOM 598 N N . LYS A 1 77 ? 6.670 10.095 -0.994 1.00 98.56 77 LYS A N 1
ATOM 599 C CA . LYS A 1 77 ? 7.767 9.140 -1.203 1.00 98.56 77 LYS A CA 1
ATOM 600 C C . LYS A 1 77 ? 7.614 7.876 -0.350 1.00 98.56 77 LYS A C 1
ATOM 602 O O . LYS A 1 77 ? 8.038 6.815 -0.791 1.00 98.56 77 LYS A O 1
ATOM 607 N N . ASN A 1 78 ? 7.005 7.989 0.835 1.00 98.62 78 ASN A N 1
ATOM 608 C CA . ASN A 1 78 ? 6.803 6.853 1.728 1.00 98.62 78 ASN A CA 1
ATOM 609 C C . ASN A 1 78 ? 5.698 5.943 1.189 1.00 98.62 78 ASN A C 1
ATOM 611 O O . ASN A 1 78 ? 5.932 4.749 1.049 1.00 98.62 78 ASN A O 1
ATOM 615 N N . ILE A 1 79 ? 4.541 6.501 0.800 1.00 98.88 79 ILE A N 1
ATOM 616 C CA . ILE A 1 79 ? 3.459 5.711 0.182 1.00 98.88 79 ILE A CA 1
ATOM 617 C C . ILE A 1 79 ? 3.976 5.005 -1.067 1.00 98.88 79 ILE A C 1
ATOM 619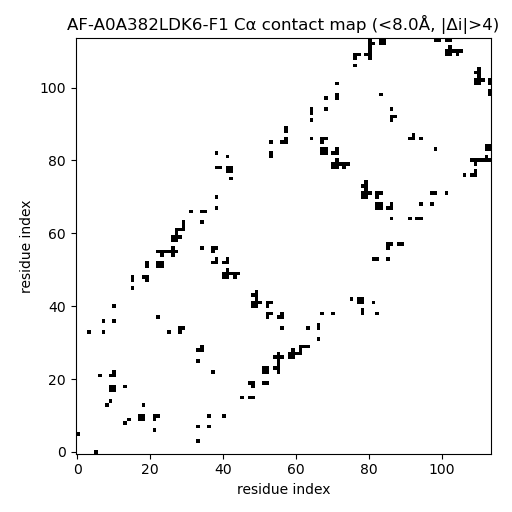 O O . ILE A 1 79 ? 3.802 3.798 -1.195 1.00 98.88 79 ILE A O 1
ATOM 623 N N . LYS A 1 80 ? 4.654 5.737 -1.953 1.00 98.50 80 LYS A N 1
ATOM 624 C CA . LYS A 1 80 ? 5.186 5.198 -3.205 1.00 98.50 80 LYS A CA 1
ATOM 625 C C . LYS A 1 80 ? 6.203 4.074 -2.969 1.00 98.50 80 LYS A C 1
ATOM 627 O O . LYS A 1 80 ? 6.022 2.974 -3.477 1.00 98.50 80 LYS A O 1
ATOM 632 N N . GLY A 1 81 ? 7.244 4.335 -2.175 1.00 98.69 81 GLY A N 1
ATOM 633 C CA . GLY A 1 81 ? 8.310 3.362 -1.918 1.00 98.69 81 GLY A CA 1
ATOM 634 C C . GLY A 1 81 ? 7.826 2.141 -1.136 1.00 98.69 81 GLY A C 1
ATOM 635 O O . GLY A 1 81 ? 8.109 1.010 -1.517 1.00 98.69 81 GLY A O 1
ATOM 636 N N . PHE A 1 82 ? 7.038 2.338 -0.077 1.00 98.81 82 PHE A N 1
ATOM 637 C CA . PHE A 1 82 ? 6.537 1.212 0.707 1.00 98.81 82 PHE A CA 1
ATOM 638 C C . PHE A 1 82 ? 5.475 0.402 -0.034 1.00 98.81 82 PHE A C 1
ATOM 640 O O . PHE A 1 82 ? 5.481 -0.813 0.108 1.00 98.81 82 PHE A O 1
ATOM 647 N N . SER A 1 83 ? 4.630 1.012 -0.871 1.00 98.81 83 SER A N 1
ATOM 648 C CA . SER A 1 83 ? 3.695 0.242 -1.708 1.00 98.81 83 SER A CA 1
ATOM 649 C C . SER A 1 83 ? 4.441 -0.633 -2.720 1.00 98.81 83 SER A C 1
ATOM 651 O O . SER A 1 83 ? 4.076 -1.793 -2.885 1.00 98.81 83 SER A O 1
ATOM 653 N N . ALA A 1 84 ? 5.535 -0.134 -3.314 1.00 98.81 84 ALA A N 1
ATOM 654 C CA . ALA A 1 84 ? 6.402 -0.938 -4.182 1.00 98.81 84 ALA A CA 1
ATOM 655 C C . ALA A 1 84 ? 6.996 -2.144 -3.436 1.00 98.81 84 ALA A C 1
ATOM 657 O O . ALA A 1 84 ? 6.903 -3.276 -3.908 1.00 98.81 84 ALA A O 1
ATOM 658 N N . LEU A 1 85 ? 7.512 -1.928 -2.220 1.00 98.75 85 LEU A N 1
ATOM 659 C CA . LEU A 1 85 ? 8.017 -3.017 -1.382 1.00 98.75 85 LEU A CA 1
ATOM 660 C C . LEU A 1 85 ? 6.918 -4.007 -0.980 1.00 98.75 85 LEU A C 1
ATOM 662 O O . LEU A 1 85 ? 7.174 -5.208 -0.958 1.00 98.75 85 LEU A O 1
ATOM 666 N N . VAL A 1 86 ? 5.709 -3.544 -0.653 1.00 98.81 86 VAL A N 1
ATOM 667 C CA . VAL A 1 86 ? 4.581 -4.431 -0.332 1.00 98.81 86 VAL A CA 1
ATOM 668 C C . VAL A 1 86 ? 4.253 -5.315 -1.537 1.00 98.81 86 VAL A C 1
ATOM 670 O O . VAL A 1 86 ? 4.200 -6.531 -1.380 1.00 98.81 86 VAL A O 1
ATOM 673 N N . LEU A 1 87 ? 4.096 -4.731 -2.730 1.00 98.81 87 LEU A N 1
ATOM 674 C CA . LEU A 1 87 ? 3.830 -5.461 -3.977 1.00 98.81 87 LEU A CA 1
ATOM 675 C C . LEU A 1 87 ? 4.910 -6.517 -4.257 1.00 98.81 87 LEU A C 1
ATOM 677 O O . LEU A 1 87 ? 4.594 -7.682 -4.501 1.00 98.81 87 LEU A O 1
ATOM 681 N N . ALA A 1 88 ? 6.186 -6.136 -4.138 1.00 98.31 88 ALA A N 1
ATOM 682 C CA . ALA A 1 88 ? 7.313 -7.044 -4.336 1.00 98.31 88 ALA A CA 1
ATOM 683 C C . ALA A 1 88 ? 7.312 -8.207 -3.327 1.00 98.31 88 ALA A C 1
ATOM 685 O O . ALA A 1 88 ? 7.461 -9.363 -3.716 1.00 98.31 88 ALA A O 1
ATOM 686 N N . ASN A 1 89 ? 7.089 -7.927 -2.037 1.00 98.19 89 ASN A N 1
ATOM 687 C CA . ASN A 1 89 ? 7.073 -8.956 -0.991 1.00 98.19 89 ASN A CA 1
ATOM 688 C C . ASN A 1 89 ? 5.841 -9.871 -1.063 1.00 98.19 89 ASN A C 1
ATOM 690 O O . ASN A 1 89 ? 5.908 -11.024 -0.642 1.00 98.19 89 ASN A O 1
ATOM 694 N N . ARG A 1 90 ? 4.719 -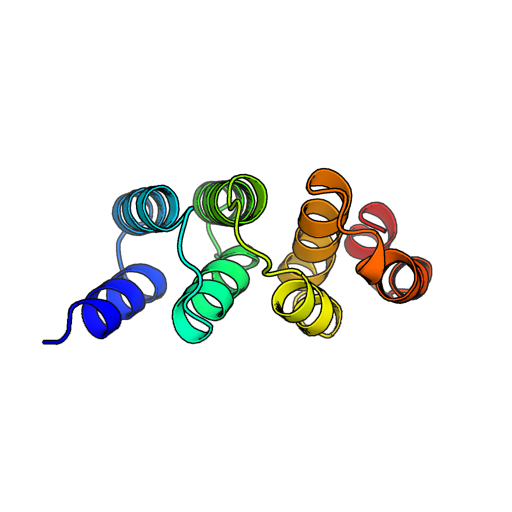9.380 -1.596 1.00 98.12 90 ARG A N 1
ATOM 695 C CA . ARG A 1 90 ? 3.522 -10.191 -1.861 1.00 98.12 90 ARG A CA 1
ATOM 696 C C . ARG A 1 90 ? 3.665 -11.073 -3.102 1.00 98.12 90 ARG A C 1
ATOM 698 O O . ARG A 1 90 ? 2.939 -12.055 -3.221 1.00 98.12 90 ARG A O 1
ATOM 705 N N . GLY A 1 91 ? 4.606 -10.754 -3.993 1.00 98.12 91 GLY A N 1
ATOM 706 C CA . GLY A 1 91 ? 4.766 -11.437 -5.276 1.00 98.12 91 GLY A CA 1
ATOM 707 C C . GLY A 1 91 ? 3.725 -11.014 -6.317 1.00 98.12 91 GLY A C 1
ATOM 708 O O . GLY A 1 91 ? 3.426 -11.790 -7.226 1.00 98.12 91 GLY A O 1
ATOM 709 N N . ASP A 1 92 ? 3.181 -9.799 -6.196 1.00 98.38 92 ASP A N 1
ATOM 710 C CA . ASP A 1 92 ? 2.159 -9.245 -7.090 1.00 98.38 92 ASP A CA 1
ATOM 711 C C . ASP A 1 92 ? 2.790 -8.891 -8.453 1.00 98.38 92 ASP A C 1
ATOM 713 O O . ASP A 1 92 ? 3.135 -7.748 -8.754 1.00 98.38 92 ASP A O 1
ATOM 717 N N . SER A 1 93 ? 3.006 -9.916 -9.283 1.00 97.81 93 SER A N 1
ATOM 718 C CA . SER A 1 93 ? 3.737 -9.811 -10.558 1.00 97.81 93 SER A CA 1
ATOM 719 C C . SER A 1 93 ? 3.082 -8.888 -11.595 1.00 97.81 93 SER A C 1
ATOM 721 O O . SER A 1 93 ? 3.763 -8.386 -12.488 1.00 97.81 93 SER A O 1
ATOM 723 N N . ASN A 1 94 ? 1.787 -8.594 -11.455 1.00 98.12 94 ASN A N 1
ATOM 724 C CA . ASN A 1 94 ? 1.088 -7.594 -12.264 1.00 98.12 94 ASN A CA 1
ATOM 725 C C . ASN A 1 94 ? 1.611 -6.162 -12.038 1.00 98.12 94 ASN A C 1
ATOM 727 O O . ASN A 1 94 ? 1.391 -5.300 -12.886 1.00 98.12 94 ASN A O 1
ATOM 731 N N . ALA A 1 95 ? 2.336 -5.904 -10.945 1.00 98.44 95 ALA A N 1
ATOM 732 C CA . ALA A 1 95 ? 2.904 -4.595 -10.644 1.00 98.44 95 ALA A CA 1
ATOM 733 C C . ALA A 1 95 ? 4.293 -4.334 -11.248 1.00 98.44 95 ALA A C 1
ATOM 735 O O . ALA A 1 95 ? 4.770 -3.203 -11.158 1.00 98.44 95 ALA A O 1
ATOM 736 N N . ILE A 1 96 ? 4.947 -5.330 -11.865 1.00 98.44 96 ILE A N 1
ATOM 737 C CA . ILE A 1 96 ? 6.345 -5.222 -12.331 1.00 98.44 96 ILE A CA 1
ATOM 738 C C . ILE A 1 96 ? 6.554 -3.974 -13.194 1.00 98.44 96 ILE A C 1
ATOM 740 O O . ILE A 1 96 ? 7.405 -3.147 -12.876 1.00 98.44 96 ILE A O 1
ATOM 744 N N . SER A 1 97 ? 5.728 -3.773 -14.225 1.00 98.25 97 SER A N 1
ATOM 745 C CA . SER A 1 97 ? 5.870 -2.617 -15.120 1.00 98.25 97 SER A CA 1
ATOM 746 C C . SER A 1 97 ? 5.670 -1.278 -14.409 1.00 98.25 97 SER A C 1
ATOM 748 O O . SER A 1 97 ? 6.292 -0.288 -14.783 1.00 98.25 97 SER A O 1
ATOM 750 N N . ALA A 1 98 ? 4.825 -1.223 -13.377 1.00 98.38 98 ALA A N 1
ATOM 751 C CA . ALA A 1 98 ? 4.621 -0.005 -12.599 1.00 98.38 98 ALA A CA 1
ATOM 752 C C . ALA A 1 98 ? 5.810 0.274 -11.661 1.00 98.38 98 ALA A C 1
ATOM 754 O O . ALA A 1 98 ? 6.222 1.425 -11.519 1.00 98.38 98 ALA A O 1
ATOM 755 N N . ILE A 1 99 ? 6.400 -0.771 -11.074 1.00 98.44 99 ILE A N 1
ATOM 756 C CA . ILE A 1 99 ? 7.591 -0.677 -10.220 1.00 98.44 99 ILE A CA 1
ATOM 757 C C . ILE A 1 99 ? 8.824 -0.273 -11.042 1.00 98.44 99 ILE A C 1
ATOM 759 O O . ILE A 1 99 ? 9.576 0.600 -10.616 1.00 98.44 99 ILE A O 1
ATOM 763 N N . GLU A 1 100 ? 9.000 -0.793 -12.260 1.00 98.38 100 GLU A N 1
ATOM 764 C CA . GLU A 1 100 ? 10.114 -0.414 -13.145 1.00 98.38 100 GLU A CA 1
ATOM 765 C C . GLU A 1 100 ? 10.185 1.103 -13.399 1.00 98.38 100 GLU A C 1
ATOM 767 O O . GLU A 1 100 ? 11.277 1.676 -13.479 1.00 98.38 100 GLU A O 1
ATOM 772 N N . LEU A 1 101 ? 9.038 1.790 -13.470 1.00 98.06 101 LEU A N 1
ATOM 773 C CA . LEU A 1 101 ? 8.985 3.249 -13.629 1.00 98.06 101 LEU A CA 1
ATOM 774 C C . LEU A 1 101 ? 9.592 3.994 -12.430 1.00 98.06 101 LEU A C 1
ATOM 776 O O . LEU A 1 101 ? 10.140 5.088 -12.595 1.00 98.06 101 LEU A O 1
ATOM 780 N N . LEU A 1 102 ? 9.546 3.399 -11.236 1.00 98.44 102 LEU A N 1
ATOM 781 C CA . LEU A 1 102 ? 10.059 3.994 -10.003 1.00 98.44 102 LEU A CA 1
ATOM 782 C C . LEU A 1 102 ? 11.588 4.021 -9.934 1.00 98.44 102 LEU A C 1
ATOM 784 O O . LEU A 1 102 ? 12.146 4.844 -9.208 1.00 98.44 102 LEU A O 1
ATOM 788 N N . THR A 1 103 ? 12.284 3.224 -10.750 1.00 98.00 103 THR A N 1
ATOM 789 C CA . THR A 1 103 ? 13.756 3.271 -10.881 1.00 98.00 103 THR A CA 1
ATOM 790 C C . THR A 1 103 ? 14.268 4.634 -11.368 1.00 98.00 103 THR A C 1
ATOM 792 O O . THR A 1 103 ? 15.438 4.972 -11.184 1.00 98.00 103 THR A O 1
ATOM 795 N N . LYS A 1 104 ? 13.382 5.451 -11.953 1.00 97.81 104 LYS A N 1
ATOM 796 C CA . LYS A 1 104 ? 13.655 6.810 -12.442 1.00 97.81 104 LYS A CA 1
ATOM 797 C C . LYS A 1 104 ? 13.057 7.904 -11.551 1.00 97.81 104 LYS A C 1
ATOM 799 O O . LYS A 1 104 ? 13.101 9.075 -11.924 1.00 97.81 104 LYS A O 1
ATOM 804 N N . ASP A 1 105 ? 12.492 7.552 -10.395 1.00 98.44 105 ASP A N 1
ATOM 805 C CA . ASP A 1 105 ? 11.872 8.522 -9.491 1.00 98.44 105 ASP A CA 1
ATOM 806 C C . ASP A 1 105 ? 12.898 9.537 -8.961 1.00 98.44 105 ASP A C 1
ATOM 808 O O . ASP A 1 105 ? 14.077 9.224 -8.773 1.00 98.44 105 ASP A O 1
ATOM 812 N N . SER A 1 106 ? 12.465 10.769 -8.691 1.00 97.44 106 SER A N 1
ATOM 813 C CA . SER A 1 106 ? 13.343 11.827 -8.179 1.00 97.44 106 SER A CA 1
ATOM 814 C C . SER A 1 106 ? 13.861 11.527 -6.767 1.00 97.44 106 SER A C 1
ATOM 816 O O . SER A 1 106 ? 14.989 11.892 -6.421 1.00 97.44 106 SER A O 1
ATOM 818 N N . SER A 1 107 ? 13.082 10.804 -5.962 1.00 98.38 107 SER A N 1
ATOM 819 C CA . SER A 1 107 ? 13.448 10.400 -4.610 1.00 98.38 107 SER A CA 1
ATOM 820 C C . SER A 1 107 ? 14.396 9.202 -4.623 1.00 98.38 107 SER A C 1
ATOM 822 O O . SER A 1 107 ? 14.035 8.113 -5.064 1.00 98.38 107 SER A O 1
ATOM 824 N N . GLY A 1 108 ? 15.594 9.360 -4.049 1.00 98.44 108 GLY A N 1
ATOM 825 C CA . GLY A 1 108 ? 16.535 8.241 -3.895 1.00 98.44 108 GLY A CA 1
ATOM 826 C C . GLY A 1 108 ? 15.957 7.069 -3.099 1.00 98.44 108 GLY A C 1
ATOM 827 O O . GLY A 1 108 ? 16.185 5.924 -3.459 1.00 98.44 108 GLY A O 1
ATOM 828 N N . MET A 1 109 ? 15.134 7.358 -2.085 1.00 97.69 109 MET A N 1
ATOM 829 C CA . MET A 1 109 ? 14.435 6.337 -1.299 1.00 97.69 109 MET A CA 1
ATOM 830 C C . MET A 1 109 ? 13.497 5.488 -2.160 1.00 97.69 109 MET A C 1
ATOM 832 O O . MET A 1 109 ? 13.457 4.275 -1.998 1.00 97.69 109 MET A O 1
ATOM 836 N N . VAL A 1 110 ? 12.750 6.124 -3.066 1.00 98.62 110 VAL A N 1
ATOM 837 C CA . VAL A 1 110 ? 11.802 5.421 -3.939 1.00 98.62 110 VAL A CA 1
ATOM 838 C C . VAL A 1 110 ? 12.559 4.536 -4.916 1.00 98.62 110 VAL A C 1
ATOM 840 O O . VAL A 1 110 ? 12.213 3.370 -5.051 1.00 98.62 110 VAL A O 1
ATOM 843 N N . ARG A 1 111 ? 13.632 5.053 -5.527 1.00 98.50 111 ARG A N 1
ATOM 844 C CA . ARG A 1 111 ? 14.478 4.258 -6.427 1.00 98.50 111 ARG A CA 1
ATOM 845 C C . ARG A 1 111 ? 15.069 3.022 -5.746 1.00 98.50 111 ARG A C 1
ATOM 847 O O . ARG A 1 111 ? 15.225 2.010 -6.403 1.00 98.50 111 ARG A O 1
ATOM 854 N N . SER A 1 112 ? 15.396 3.090 -4.453 1.00 97.94 112 SER A N 1
ATOM 855 C CA . SER A 1 112 ? 15.899 1.937 -3.687 1.00 97.94 112 SER A CA 1
ATOM 856 C C . SER A 1 112 ? 14.821 0.916 -3.302 1.00 97.94 112 SER A C 1
ATOM 858 O O . SER A 1 112 ? 15.166 -0.153 -2.810 1.00 97.94 112 SER A O 1
ATOM 860 N N . CYS A 1 113 ? 13.540 1.255 -3.466 1.00 97.25 113 CYS A N 1
ATOM 861 C CA . CYS A 1 113 ? 12.402 0.366 -3.208 1.00 97.25 113 CYS A CA 1
ATOM 862 C C . CYS A 1 113 ? 11.851 -0.291 -4.485 1.00 97.25 113 CYS A C 1
ATOM 864 O O . CYS A 1 113 ? 10.937 -1.107 -4.382 1.00 97.25 113 CYS A O 1
ATOM 866 N N . ALA A 1 114 ? 12.347 0.131 -5.650 1.00 92.50 114 ALA A N 1
ATOM 867 C CA . ALA A 1 114 ? 11.953 -0.342 -6.970 1.00 92.50 114 ALA A CA 1
ATOM 868 C C . ALA A 1 114 ? 12.847 -1.502 -7.413 1.00 92.50 114 ALA A C 1
ATOM 870 O O . ALA A 1 114 ? 12.298 -2.482 -7.955 1.00 92.50 114 ALA A O 1
#

Foldseek 3Di:
DDPVVVLLCCLVDNDLVSLLVSLQVQLADPDLVVLVSLLVQLPPPDPSSVVSSLVSLLSHPDPPLVVLLVQCPDPDLSSNLSSLQSCVSNVVVVNVVSLVVQCPPPDPSSVVSD

Radius of gyration: 13.57 Å; Cα contacts (8 Å, |Δi|>4): 158; chains: 1; bounding box: 38×25×35 Å

Mean predicted aligned error: 2.41 Å

InterPro domains:
  IPR011989 Armadillo-like helical [G3DSA:1.25.10.10] (2-114)
  IPR016024 Armadillo-type fold [SSF48371] (11-114)

Secondary structure (DSSP, 8-state):
--HHHHHHHHHHHS-HHHHHHHHHHTTT---HHHHHHHHHHTT-SSHHHHHHHHHHHHH--S--HHHHHHHTT-S-HHHHHHHHHHHHHHT-GGGHHHHHHHTT-S-HHHHTT-